Protein AF-Q49237-F1 (afdb_monomer)

Solvent-accessible surface area (backbone atoms only — not comparable to full-atom values): 7654 Å² total; per-residue (Å²): 135,85,82,83,77,91,75,76,93,81,78,86,81,79,79,72,92,59,86,86,58,80,76,64,67,66,37,82,28,82,91,33,59,84,41,55,75,47,72,49,93,73,78,90,83,89,72,90,82,87,70,95,76,76,54,72,52,76,54,74,36,78,40,66,95,88,56,100,51,56,75,32,56,49,86,73,46,64,35,56,35,63,28,73,55,96,91,40,70,50,62,96,45,70,75,71,78,47,65,83,68,72,83,80,75,82,77,128

Foldseek 3Di:
DDDDDDDDDDDDPPDDPPPLDLPDDWDFQPVQPVLDFDWDPDDDDPDDDDDPDTDTDADWACDPPPDPDTPGGSVPRDRIAADDDPNDGSDDDCCPSCPPDDPPPPDD

Structure (mmCIF, N/CA/C/O backbone):
data_AF-Q49237-F1
#
_entry.id   AF-Q49237-F1
#
loop_
_atom_site.group_PDB
_atom_site.id
_atom_site.type_symbol
_atom_site.label_atom_id
_atom_site.label_alt_id
_atom_site.label_comp_id
_atom_site.label_asym_id
_atom_site.label_entity_id
_atom_site.label_seq_id
_atom_site.pdbx_PDB_ins_code
_atom_site.Cartn_x
_atom_site.Cartn_y
_atom_site.Cartn_z
_atom_site.occupancy
_atom_site.B_iso_or_equiv
_atom_site.auth_seq_id
_atom_site.auth_comp_id
_atom_site.auth_asym_id
_atom_site.auth_atom_id
_atom_site.pdbx_PDB_model_num
ATOM 1 N N . GLY A 1 1 ? -57.438 8.288 10.878 1.00 36.06 1 GLY A N 1
ATOM 2 C CA . GLY A 1 1 ? -57.388 9.111 12.097 1.00 36.06 1 GLY A CA 1
ATOM 3 C C . GLY A 1 1 ? -56.115 8.785 12.836 1.00 36.06 1 GLY A C 1
ATOM 4 O O . GLY A 1 1 ? -55.971 7.655 13.277 1.00 36.06 1 GLY A O 1
ATOM 5 N N . CYS A 1 2 ? -55.174 9.724 12.888 1.00 34.75 2 CYS A N 1
ATOM 6 C CA . CYS A 1 2 ? -53.956 9.570 13.674 1.00 34.75 2 CYS A CA 1
ATOM 7 C C . CYS A 1 2 ? -54.243 10.162 15.056 1.00 34.75 2 CYS A C 1
ATOM 9 O O . CYS A 1 2 ? -54.431 11.371 15.175 1.00 34.75 2 CYS A O 1
ATOM 11 N N . SER A 1 3 ? -54.381 9.309 16.070 1.00 43.97 3 SER A N 1
ATOM 12 C CA . SER A 1 3 ? -54.582 9.761 17.444 1.00 43.97 3 SER A CA 1
ATOM 13 C C . SER A 1 3 ? -53.228 10.209 17.990 1.00 43.97 3 SER A C 1
ATOM 15 O O . SER A 1 3 ? -52.387 9.375 18.322 1.00 43.97 3 SER A O 1
ATOM 17 N N . GLN A 1 4 ? -53.010 11.523 18.048 1.00 42.59 4 GLN A N 1
ATOM 18 C CA . GLN A 1 4 ? -51.917 12.107 18.820 1.00 42.59 4 GLN A CA 1
ATOM 19 C C . GLN A 1 4 ? -52.127 11.752 20.294 1.00 42.59 4 GLN A C 1
ATOM 21 O O . GLN A 1 4 ? -53.198 11.982 20.854 1.00 42.59 4 GLN A O 1
ATOM 26 N N . ARG A 1 5 ? -51.109 11.152 20.908 1.00 40.78 5 ARG A N 1
ATOM 27 C CA . ARG A 1 5 ? -51.013 10.981 22.355 1.00 40.78 5 ARG A CA 1
ATOM 28 C C . ARG A 1 5 ? -49.847 11.856 22.796 1.00 40.78 5 ARG A C 1
ATOM 30 O O . ARG A 1 5 ? -48.717 11.613 22.380 1.00 40.78 5 ARG A O 1
ATOM 37 N N . GLU A 1 6 ? -50.148 12.910 23.545 1.00 58.59 6 GLU A N 1
ATOM 38 C CA . GLU A 1 6 ? -49.147 13.803 24.124 1.00 58.59 6 GLU A CA 1
ATOM 39 C C . GLU A 1 6 ? -48.296 13.058 25.153 1.00 58.59 6 GLU A C 1
ATOM 41 O O . GLU A 1 6 ? -48.844 12.384 26.022 1.00 58.59 6 GLU A O 1
ATOM 46 N N . PHE A 1 7 ? -46.973 13.222 25.089 1.00 39.41 7 PHE A N 1
ATOM 47 C CA . PHE A 1 7 ? -46.075 12.980 26.215 1.00 39.41 7 PHE A CA 1
ATOM 48 C C . PHE A 1 7 ? -44.862 13.914 26.134 1.00 39.41 7 PHE A C 1
ATOM 50 O O . PHE A 1 7 ? -44.073 13.832 25.201 1.00 39.41 7 PHE A O 1
ATOM 57 N N . GLY A 1 8 ? -44.729 14.765 27.155 1.00 38.06 8 GLY A N 1
ATOM 58 C CA . GLY A 1 8 ? -43.497 14.917 27.931 1.00 38.06 8 GLY A CA 1
ATOM 59 C C . GLY A 1 8 ? -42.289 15.601 27.287 1.00 38.06 8 GLY A C 1
ATOM 60 O O . GLY A 1 8 ? -41.622 15.058 26.417 1.00 38.06 8 GLY A O 1
ATOM 61 N N . SER A 1 9 ? -41.934 16.754 27.857 1.00 56.19 9 SER A N 1
ATOM 62 C CA . SER A 1 9 ? -40.605 17.375 27.825 1.00 56.19 9 SER A CA 1
ATOM 63 C C . SER A 1 9 ? -39.448 16.363 27.877 1.00 56.19 9 SER A C 1
ATOM 65 O O . SER A 1 9 ? -39.334 15.608 28.840 1.00 56.19 9 SER A O 1
ATOM 67 N N . GLY A 1 10 ? -38.513 16.469 26.929 1.00 47.22 10 GLY A N 1
ATOM 68 C CA . GLY A 1 10 ? -37.136 16.008 27.109 1.00 47.22 10 GLY A CA 1
ATOM 69 C C . GLY A 1 10 ? -36.608 15.083 26.015 1.00 47.22 10 GLY A C 1
ATOM 70 O O . GLY A 1 10 ? -37.242 14.104 25.638 1.00 47.22 10 GLY A O 1
ATOM 71 N N . SER A 1 11 ? -35.356 15.346 25.633 1.00 47.50 11 SER A N 1
ATOM 72 C CA . SER A 1 11 ? -34.460 14.517 24.808 1.00 47.50 11 SER A CA 1
ATOM 73 C C . SER A 1 11 ? -34.527 14.777 23.301 1.00 47.50 11 SER A C 1
ATOM 75 O O . SER A 1 11 ? -35.404 14.310 22.584 1.00 47.50 11 SER A O 1
ATOM 77 N N . ASN A 1 12 ? -33.521 15.505 22.815 1.00 44.97 12 ASN A N 1
ATOM 78 C CA . ASN A 1 12 ? -33.146 15.571 2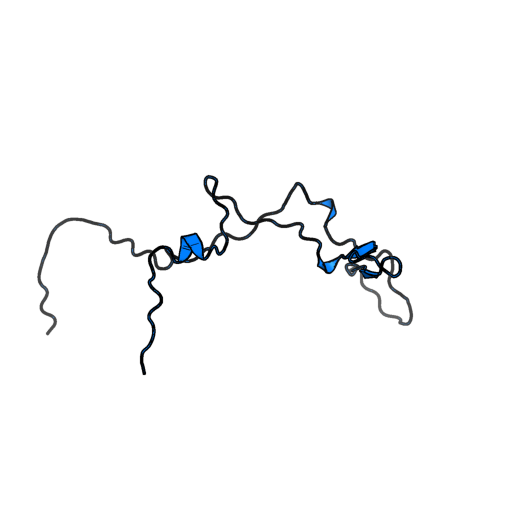1.409 1.00 44.97 12 ASN A CA 1
ATOM 79 C C . ASN A 1 12 ? -32.731 14.159 20.951 1.00 44.97 12 ASN A C 1
ATOM 81 O O . ASN A 1 12 ? -31.653 13.684 21.310 1.00 44.97 12 ASN A O 1
ATOM 85 N N . TRP A 1 13 ? -33.592 13.459 20.213 1.00 42.94 13 TRP A N 1
ATOM 86 C CA . TRP A 1 13 ? -33.302 12.123 19.689 1.00 42.94 13 TRP A CA 1
ATOM 87 C C . TRP A 1 13 ? -32.358 12.236 18.491 1.00 42.94 13 TRP A C 1
ATOM 89 O O . TRP A 1 13 ? -32.787 12.283 17.341 1.00 42.94 13 TRP A O 1
ATOM 99 N N . PHE A 1 14 ? -31.051 12.296 18.750 1.00 53.78 14 PHE A N 1
ATOM 100 C CA . PHE A 1 14 ? -30.056 12.188 17.688 1.00 53.78 14 PHE A CA 1
ATOM 101 C C . PHE A 1 14 ? -29.865 10.709 17.335 1.00 53.78 14 PHE A C 1
ATOM 103 O O . PHE A 1 14 ? -29.039 10.007 17.917 1.00 53.78 14 PHE A O 1
ATOM 110 N N . PHE A 1 15 ? -30.684 10.211 16.409 1.00 51.31 15 PHE A N 1
ATOM 111 C CA . PHE A 1 15 ? -30.567 8.844 15.909 1.00 51.31 15 PHE A CA 1
ATOM 112 C C . PHE A 1 15 ? -29.338 8.757 14.994 1.00 51.31 15 PHE A C 1
ATOM 114 O O . PHE A 1 15 ? -29.360 9.216 13.852 1.00 51.31 15 PHE A O 1
ATOM 121 N N . TRP A 1 16 ? -28.228 8.219 15.500 1.00 58.03 16 TRP A N 1
ATOM 122 C CA . TRP A 1 16 ? -27.033 8.003 14.684 1.00 58.03 16 TRP A CA 1
ATOM 123 C C . TRP A 1 16 ? -27.205 6.722 13.870 1.00 58.03 16 TRP A C 1
ATOM 125 O O . TRP A 1 16 ? -27.326 5.640 14.433 1.00 58.03 16 TRP A O 1
ATOM 135 N N . SER A 1 17 ? -27.214 6.833 12.541 1.00 69.62 17 SER A N 1
ATOM 136 C CA . SER A 1 17 ? -27.480 5.701 11.639 1.00 69.62 17 SER A CA 1
ATOM 137 C C . SER A 1 17 ? -26.333 4.685 11.546 1.00 69.62 17 SER A C 1
ATOM 139 O O . SER A 1 17 ? -26.546 3.578 11.067 1.00 69.62 17 SER A O 1
ATOM 141 N N . HIS A 1 18 ? -25.118 5.029 11.995 1.00 75.75 18 HIS A N 1
ATOM 142 C CA . HIS A 1 18 ? -23.912 4.213 11.776 1.00 75.75 18 HIS A CA 1
ATOM 143 C C . HIS A 1 18 ? -23.036 4.007 13.033 1.00 75.75 18 HIS A C 1
ATOM 145 O O . HIS A 1 18 ? -21.838 4.287 12.981 1.00 75.75 18 HIS A O 1
ATOM 151 N N . PRO A 1 19 ? -23.575 3.532 14.172 1.00 75.94 19 PRO A N 1
ATOM 152 C CA . PRO A 1 19 ? -22.777 3.324 15.383 1.00 75.94 19 PRO A CA 1
ATOM 153 C C . PRO A 1 19 ? -21.819 2.125 15.278 1.00 75.94 19 PRO A C 1
ATOM 155 O O . PRO A 1 19 ? -20.796 2.118 15.948 1.00 75.94 19 PRO A O 1
ATOM 158 N N . LYS A 1 20 ? -22.127 1.133 14.428 1.00 82.19 20 LYS A N 1
ATOM 159 C CA . LYS A 1 20 ? -21.315 -0.083 14.224 1.00 82.19 20 LYS A CA 1
ATOM 160 C C . LYS A 1 20 ? -20.369 -0.009 13.016 1.00 82.19 20 LYS A C 1
ATOM 162 O O . LYS A 1 20 ? -19.600 -0.933 12.780 1.00 82.19 20 LYS A O 1
ATOM 167 N N . LEU A 1 21 ? -20.448 1.053 12.209 1.00 86.56 21 LEU A N 1
ATOM 168 C CA . LEU A 1 21 ? -19.613 1.183 11.016 1.00 86.56 21 LEU A CA 1
ATOM 169 C C . LEU A 1 21 ? -18.241 1.747 11.392 1.00 86.56 21 LEU A C 1
ATOM 171 O O . LEU A 1 21 ? -18.141 2.881 11.863 1.00 86.56 21 LEU A O 1
ATOM 175 N N . GLN A 1 22 ? -17.185 0.995 11.086 1.00 88.44 22 GLN A N 1
ATOM 176 C CA . GLN A 1 22 ? -15.807 1.484 11.122 1.00 88.44 22 GLN A CA 1
ATOM 177 C C . GLN A 1 22 ? -15.599 2.456 9.947 1.00 88.44 22 GLN A C 1
ATOM 179 O O . GLN A 1 22 ? -15.337 2.048 8.818 1.00 88.44 22 GLN A O 1
ATOM 184 N N . LYS A 1 23 ? -15.821 3.751 10.194 1.00 88.88 23 LYS A N 1
ATOM 185 C CA . LYS A 1 23 ? -15.978 4.777 9.144 1.00 88.88 23 LYS A CA 1
ATOM 186 C C . LYS A 1 23 ? -14.756 5.660 8.909 1.00 88.88 23 LYS A C 1
ATOM 188 O O . LYS A 1 23 ? -14.753 6.441 7.960 1.00 88.88 23 LYS A O 1
ATOM 193 N N . ASP A 1 24 ? -13.753 5.587 9.778 1.00 90.75 24 ASP A N 1
ATOM 194 C CA . ASP A 1 24 ? -12.594 6.463 9.664 1.00 90.75 24 ASP A CA 1
ATOM 195 C C . ASP A 1 24 ? -11.641 5.965 8.572 1.00 90.75 24 ASP A C 1
ATOM 197 O O . ASP A 1 24 ? -11.115 4.852 8.626 1.00 90.75 24 ASP A O 1
ATOM 201 N N . SER A 1 25 ? -11.403 6.818 7.574 1.00 93.25 25 SER A N 1
ATOM 202 C CA . SER A 1 25 ? -10.482 6.539 6.472 1.00 93.25 25 SER A CA 1
ATOM 203 C C . SER A 1 25 ? -9.041 6.326 6.965 1.00 93.25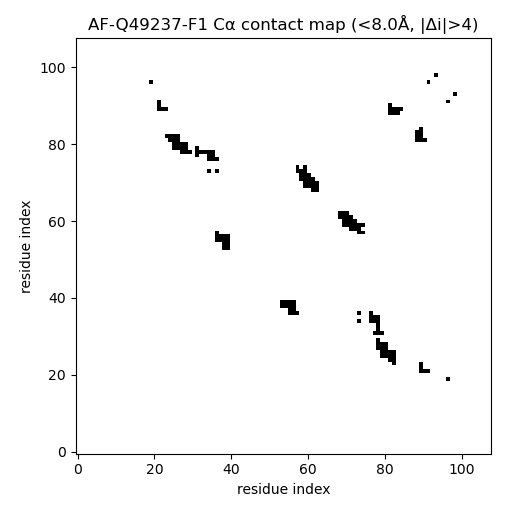 25 SER A C 1
ATOM 205 O O . SER A 1 25 ? -8.606 6.999 7.907 1.00 93.25 25 SER A O 1
ATOM 207 N N . PRO A 1 26 ? -8.254 5.450 6.308 1.00 94.19 26 PRO A N 1
ATOM 208 C CA . PRO A 1 26 ? -6.847 5.250 6.641 1.00 94.19 26 PRO A CA 1
A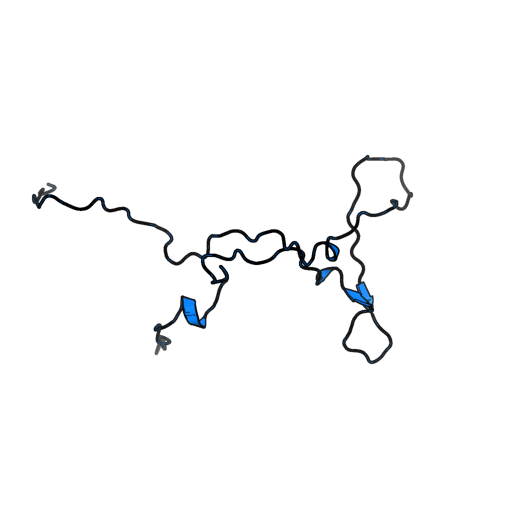TOM 209 C C . PRO A 1 26 ? -6.032 6.531 6.430 1.00 94.19 26 PRO A C 1
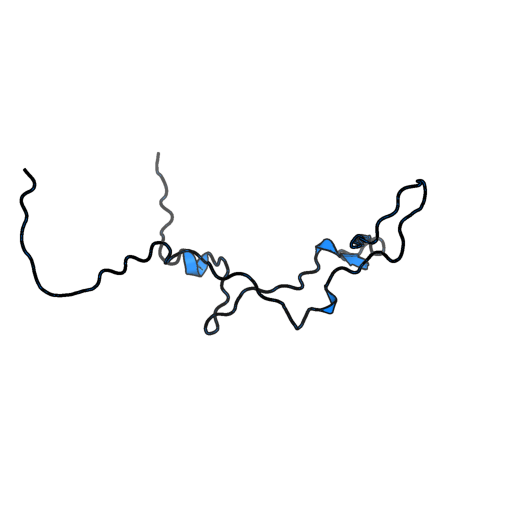ATOM 211 O O . PRO A 1 26 ? -6.388 7.407 5.640 1.00 94.19 26 PRO A O 1
ATOM 214 N N . MET A 1 27 ? -4.900 6.622 7.121 1.00 95.75 27 MET A N 1
ATOM 215 C CA . MET A 1 27 ? -4.003 7.773 7.069 1.00 95.75 27 MET A CA 1
ATOM 216 C C . MET A 1 27 ? -2.628 7.406 6.518 1.00 95.75 27 MET A C 1
ATOM 218 O O . MET A 1 27 ? -2.231 6.240 6.490 1.00 95.75 27 MET A O 1
ATOM 222 N N . LYS A 1 28 ? -1.883 8.427 6.089 1.00 95.75 28 LYS A N 1
ATOM 223 C CA . LYS A 1 28 ? -0.483 8.279 5.684 1.00 95.75 28 LYS A CA 1
ATOM 224 C C . LYS A 1 28 ? 0.324 7.646 6.819 1.00 95.75 28 LYS A C 1
ATOM 226 O O . LYS A 1 28 ? 0.306 8.149 7.943 1.00 95.75 28 LYS A O 1
ATOM 231 N N . ASP A 1 29 ? 1.079 6.596 6.507 1.00 95.12 29 ASP A N 1
ATOM 232 C CA . ASP A 1 29 ? 2.071 6.052 7.425 1.00 95.12 29 ASP A CA 1
ATOM 233 C C . ASP A 1 29 ? 3.411 6.763 7.208 1.00 95.12 29 ASP A C 1
ATOM 235 O O . ASP A 1 29 ? 4.157 6.492 6.264 1.00 95.12 29 ASP A O 1
ATOM 239 N N . SER A 1 30 ? 3.720 7.718 8.083 1.00 93.81 30 SER A N 1
ATOM 240 C CA . SER A 1 30 ? 4.973 8.470 8.001 1.00 93.81 30 SER A CA 1
ATOM 241 C C . SER A 1 30 ? 6.217 7.607 8.220 1.00 93.81 30 SER A C 1
ATOM 243 O O . SER A 1 30 ? 7.281 8.007 7.751 1.00 93.81 30 SER A O 1
ATOM 245 N N . SER A 1 31 ? 6.095 6.443 8.869 1.00 94.81 31 SER A N 1
ATOM 246 C CA . SER A 1 31 ? 7.213 5.515 9.086 1.00 94.81 31 SER A CA 1
ATOM 247 C C . SER A 1 31 ? 7.554 4.695 7.837 1.00 94.81 31 SER A C 1
ATOM 249 O O . SER A 1 31 ? 8.688 4.255 7.677 1.00 94.81 31 SER A O 1
ATOM 251 N N . LYS A 1 32 ? 6.598 4.560 6.907 1.00 94.19 32 LYS A N 1
ATOM 252 C CA . LYS A 1 32 ? 6.710 3.719 5.705 1.00 94.19 32 LYS A CA 1
ATOM 253 C C . LYS A 1 32 ? 6.695 4.510 4.403 1.00 94.19 32 LYS A C 1
ATOM 255 O O . LYS A 1 32 ? 6.290 4.013 3.358 1.00 94.19 32 LYS A O 1
ATOM 260 N N . GLN A 1 33 ? 7.169 5.754 4.418 1.00 93.38 33 GLN A N 1
ATOM 261 C CA . GLN A 1 33 ? 7.206 6.568 3.194 1.00 93.38 33 GLN A CA 1
ATOM 262 C C . GLN A 1 33 ? 8.104 5.972 2.098 1.00 93.38 33 GLN A C 1
ATOM 264 O O . GLN A 1 33 ? 7.840 6.201 0.919 1.00 93.38 33 GLN A O 1
ATOM 269 N N . GLY A 1 34 ? 9.109 5.174 2.474 1.00 93.12 34 GLY A N 1
ATOM 270 C CA . GLY A 1 34 ? 9.940 4.412 1.535 1.00 93.12 34 GLY A CA 1
ATOM 271 C C . GLY A 1 34 ? 9.189 3.298 0.793 1.00 93.12 34 GLY A C 1
ATOM 272 O O . GLY A 1 34 ? 9.663 2.823 -0.233 1.00 93.12 34 GLY A O 1
ATOM 273 N N . GLU A 1 35 ? 7.996 2.914 1.254 1.00 95.06 35 GLU A N 1
ATOM 274 C CA . GLU A 1 35 ? 7.126 1.952 0.571 1.00 95.06 35 GLU A CA 1
ATOM 275 C C . GLU A 1 35 ? 6.245 2.606 -0.506 1.00 95.06 35 GLU A C 1
ATOM 277 O O . GLU A 1 35 ? 5.420 1.943 -1.128 1.00 95.06 35 GLU A O 1
ATOM 282 N N . LYS A 1 36 ? 6.385 3.908 -0.779 1.00 95.69 36 LYS A N 1
ATOM 283 C CA . LYS A 1 36 ? 5.711 4.500 -1.939 1.00 95.69 36 LYS A CA 1
ATOM 284 C C . LYS A 1 36 ? 6.277 3.907 -3.231 1.00 95.69 36 LYS A C 1
ATOM 286 O O . LYS A 1 36 ? 7.489 3.767 -3.393 1.00 95.69 36 LYS A O 1
ATOM 291 N N . LEU A 1 37 ? 5.389 3.599 -4.171 1.00 96.06 37 LEU A N 1
ATOM 292 C CA . LEU A 1 37 ? 5.784 3.199 -5.517 1.00 96.06 37 LEU A CA 1
ATOM 293 C C . LEU A 1 37 ? 6.533 4.339 -6.206 1.00 96.06 37 LEU A C 1
ATOM 295 O O . LEU A 1 37 ? 6.199 5.513 -6.034 1.00 96.06 37 LEU A O 1
ATOM 299 N N . SER A 1 38 ? 7.557 3.983 -6.971 1.00 94.44 38 SER A N 1
ATOM 300 C CA . SER A 1 38 ? 8.380 4.947 -7.694 1.00 94.44 38 SER A CA 1
ATOM 301 C C . SER A 1 38 ? 7.831 5.186 -9.100 1.00 94.44 38 SER A C 1
ATOM 303 O O . SER A 1 38 ? 7.182 4.323 -9.689 1.00 94.44 38 SER A O 1
ATOM 305 N N . GLU A 1 39 ? 8.114 6.356 -9.655 1.00 94.31 39 GLU A N 1
ATOM 306 C CA . GLU A 1 39 ? 7.789 6.688 -11.042 1.00 94.31 39 GLU A CA 1
ATOM 307 C C . GLU A 1 39 ? 8.723 5.947 -12.014 1.00 94.31 39 GLU A C 1
ATOM 309 O O . GLU A 1 39 ? 9.880 5.656 -11.695 1.00 94.31 39 GLU A O 1
ATOM 314 N N . THR A 1 40 ? 8.225 5.614 -13.204 1.00 90.81 40 THR A N 1
ATOM 315 C CA . THR A 1 40 ? 9.043 5.040 -14.280 1.00 90.81 40 THR A CA 1
ATOM 316 C C . THR A 1 40 ? 9.980 6.098 -14.860 1.00 90.81 40 THR A C 1
ATOM 318 O O . THR A 1 40 ? 9.519 7.157 -15.283 1.00 90.81 40 THR A O 1
ATOM 321 N N . THR A 1 41 ? 11.276 5.799 -14.958 1.00 84.19 41 THR A N 1
ATOM 322 C CA . THR A 1 41 ? 12.298 6.740 -15.449 1.00 84.19 41 THR A CA 1
ATOM 323 C C . THR A 1 41 ? 12.106 7.115 -16.923 1.00 84.19 41 THR A C 1
ATOM 325 O O . THR A 1 41 ? 12.282 8.269 -17.306 1.00 84.19 41 THR A O 1
ATOM 328 N N . ALA A 1 42 ? 11.720 6.152 -17.762 1.00 81.56 42 ALA A N 1
ATOM 329 C CA . ALA A 1 42 ? 11.455 6.353 -19.182 1.00 81.56 42 ALA A CA 1
ATOM 330 C C . ALA A 1 42 ? 10.426 5.335 -19.689 1.00 81.56 42 ALA A C 1
ATOM 332 O O . ALA A 1 42 ? 10.282 4.253 -19.121 1.00 81.56 42 ALA A O 1
ATOM 333 N N . SER A 1 43 ? 9.728 5.688 -20.766 1.00 83.06 43 SER A N 1
ATOM 334 C CA . SER A 1 43 ? 8.834 4.775 -21.481 1.00 83.06 43 SER A CA 1
ATOM 335 C C . SER A 1 43 ? 9.600 4.111 -22.626 1.00 83.06 43 SER A C 1
ATOM 337 O O . SER A 1 43 ? 10.397 4.771 -23.292 1.00 83.06 43 SER A O 1
ATOM 339 N N . SER A 1 44 ? 9.348 2.829 -22.892 1.00 80.88 44 SER A N 1
ATOM 340 C CA . SER A 1 44 ? 9.880 2.149 -24.079 1.00 80.88 44 SER A CA 1
ATOM 341 C C . SER A 1 44 ? 9.246 2.746 -25.341 1.00 80.88 44 SER A C 1
ATOM 343 O O . SER A 1 44 ? 8.023 2.762 -25.472 1.00 80.88 44 SER A O 1
ATOM 345 N N . MET A 1 45 ? 10.061 3.279 -26.253 1.00 79.62 45 MET A N 1
ATOM 346 C CA . MET A 1 45 ? 9.582 4.021 -27.422 1.00 79.62 45 MET A CA 1
ATOM 347 C C . MET A 1 45 ? 9.481 3.104 -28.649 1.00 79.62 45 MET A C 1
ATOM 349 O O . MET A 1 45 ? 10.490 2.763 -29.256 1.00 79.62 45 MET A O 1
ATOM 353 N N . SER A 1 46 ? 8.255 2.719 -29.016 1.00 71.19 46 SER A N 1
ATOM 354 C CA . SER A 1 46 ? 7.921 2.073 -30.301 1.00 71.19 46 SER A CA 1
ATOM 355 C C . SER A 1 46 ? 6.773 2.779 -31.048 1.00 71.19 46 SER A C 1
ATOM 357 O O . SER A 1 46 ? 6.199 2.219 -31.978 1.00 71.19 46 SER A O 1
ATOM 359 N N . GLY A 1 47 ? 6.434 4.019 -30.663 1.00 73.81 47 GLY A N 1
ATOM 360 C CA . GLY A 1 47 ? 5.335 4.805 -31.238 1.00 73.81 47 GLY A CA 1
ATOM 361 C C . GLY A 1 47 ? 5.585 6.320 -31.209 1.00 73.81 47 GLY A C 1
ATOM 362 O O . GLY A 1 47 ? 6.551 6.783 -30.611 1.00 73.81 47 GLY A O 1
ATOM 363 N N . MET A 1 48 ? 4.712 7.086 -31.875 1.00 84.81 48 MET A N 1
ATOM 364 C CA . MET A 1 48 ? 4.910 8.517 -32.185 1.00 84.81 48 MET A CA 1
ATOM 365 C C . MET A 1 48 ? 4.217 9.490 -31.204 1.00 84.81 48 MET A C 1
ATOM 367 O O . MET A 1 48 ? 4.517 10.681 -31.206 1.00 84.81 48 MET A O 1
ATOM 371 N N . ALA A 1 49 ? 3.298 9.009 -30.355 1.00 87.38 49 ALA A N 1
ATOM 372 C CA . ALA A 1 49 ? 2.552 9.841 -29.404 1.00 87.38 49 ALA A CA 1
ATOM 373 C C . ALA A 1 49 ? 3.299 10.012 -28.070 1.00 87.38 49 ALA A C 1
ATOM 375 O O . ALA A 1 49 ? 3.810 9.043 -27.508 1.00 87.38 49 ALA A O 1
ATOM 376 N N . THR A 1 50 ? 3.313 11.232 -27.528 1.00 88.31 50 THR A N 1
ATOM 377 C CA . THR A 1 50 ? 3.969 11.558 -26.252 1.00 88.31 50 THR A CA 1
ATOM 378 C C . THR A 1 50 ? 3.011 12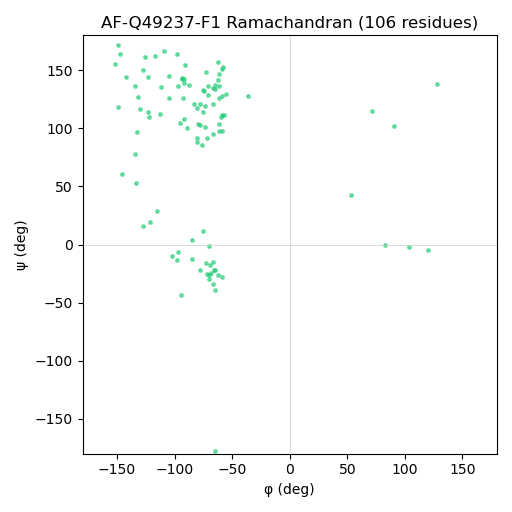.269 -25.293 1.00 88.31 50 THR A C 1
ATOM 380 O O . THR A 1 50 ? 2.078 12.955 -25.706 1.00 88.31 50 THR A O 1
ATOM 383 N N . SER A 1 51 ? 3.217 12.075 -23.987 1.00 87.56 51 SER A N 1
ATOM 384 C CA . SER A 1 51 ? 2.456 12.727 -22.914 1.00 87.56 51 SER A CA 1
ATOM 385 C C . SER A 1 51 ? 3.388 13.065 -21.749 1.00 87.56 51 SER A C 1
ATOM 387 O O . SER A 1 51 ? 4.287 12.272 -21.452 1.00 87.56 51 SER A O 1
ATOM 389 N N . PRO A 1 52 ? 3.186 14.201 -21.055 1.00 87.38 52 PRO A N 1
ATOM 390 C CA . PRO A 1 52 ? 3.952 14.529 -19.856 1.00 87.38 52 PRO A CA 1
ATOM 391 C C . PRO A 1 52 ? 3.613 13.622 -18.660 1.00 87.38 52 PRO A C 1
ATOM 393 O O . PRO A 1 52 ? 4.388 13.563 -17.711 1.00 87.38 52 PRO A O 1
ATOM 396 N N . ARG A 1 53 ? 2.477 12.903 -18.679 1.00 91.19 53 ARG A N 1
ATOM 397 C CA . ARG A 1 53 ? 2.091 11.978 -17.599 1.00 91.19 53 ARG A CA 1
ATOM 398 C C . ARG A 1 53 ? 2.917 10.686 -17.662 1.00 91.19 53 ARG A C 1
ATOM 400 O O . ARG A 1 53 ? 3.022 10.080 -18.726 1.00 91.19 53 ARG A O 1
ATOM 407 N N . LYS A 1 54 ? 3.453 10.244 -16.521 1.00 92.38 54 LYS A N 1
ATOM 408 C CA . LYS A 1 54 ? 4.228 8.997 -16.371 1.00 92.38 54 LYS A CA 1
ATOM 409 C C . LYS A 1 54 ? 3.461 7.928 -15.593 1.00 92.38 54 LYS A C 1
ATOM 411 O O . LYS A 1 54 ? 2.453 8.215 -14.949 1.00 92.38 54 LYS A O 1
ATOM 416 N N . ALA A 1 55 ? 3.961 6.697 -15.656 1.00 93.75 55 ALA A N 1
ATOM 417 C CA . ALA A 1 55 ? 3.434 5.554 -14.921 1.00 93.75 55 ALA A CA 1
ATOM 418 C C . ALA A 1 55 ? 4.229 5.293 -13.627 1.00 93.75 55 ALA A C 1
ATOM 420 O O . ALA A 1 55 ? 5.351 5.772 -13.457 1.00 93.75 55 ALA A O 1
ATOM 421 N N . LEU A 1 56 ? 3.652 4.503 -12.720 1.00 96.31 56 LEU A N 1
ATOM 422 C CA . LEU A 1 56 ? 4.349 3.955 -11.553 1.00 96.31 56 LEU A CA 1
ATOM 423 C C . LEU A 1 56 ? 4.899 2.567 -11.889 1.00 96.31 56 LEU A C 1
ATOM 425 O O . LEU A 1 56 ? 4.245 1.800 -12.597 1.00 96.31 56 LEU A O 1
ATOM 429 N N . LYS A 1 57 ? 6.081 2.238 -11.366 1.00 95.12 57 LYS A N 1
ATOM 430 C CA . LYS A 1 57 ? 6.683 0.910 -11.519 1.00 95.12 57 LYS A CA 1
ATOM 431 C C . LYS A 1 57 ? 6.292 -0.013 -10.364 1.00 95.12 57 LYS A C 1
ATOM 433 O O . LYS A 1 57 ? 6.214 0.428 -9.218 1.00 95.12 57 LYS A O 1
ATOM 438 N N . ILE A 1 58 ? 6.079 -1.285 -10.694 1.00 96.06 58 ILE A N 1
ATOM 439 C CA . ILE A 1 58 ? 5.894 -2.388 -9.749 1.00 96.06 58 ILE A CA 1
ATOM 440 C C . ILE A 1 58 ? 6.957 -3.432 -10.073 1.00 96.06 58 ILE A C 1
ATOM 442 O O . ILE A 1 58 ? 6.930 -4.022 -11.153 1.00 96.06 58 ILE A O 1
ATOM 446 N N . GLU A 1 59 ? 7.893 -3.654 -9.158 1.00 94.31 59 GLU A N 1
ATOM 447 C CA . GLU A 1 59 ? 8.933 -4.665 -9.306 1.00 94.31 59 GLU A CA 1
ATOM 448 C C . GLU A 1 59 ? 8.638 -5.879 -8.411 1.00 94.31 59 GLU A C 1
ATOM 450 O O . GLU A 1 59 ? 8.435 -5.767 -7.197 1.00 94.31 59 GLU A O 1
ATOM 455 N N . VAL A 1 60 ? 8.614 -7.060 -9.032 1.00 95.12 60 VAL A N 1
ATOM 456 C CA . VAL A 1 60 ? 8.487 -8.353 -8.357 1.00 95.12 60 VAL A CA 1
ATOM 457 C C . VAL A 1 60 ? 9.588 -9.259 -8.882 1.00 95.12 60 VAL A C 1
ATOM 459 O O . VAL A 1 60 ? 9.620 -9.573 -10.068 1.00 95.12 60 VAL A O 1
ATOM 462 N N . GLU A 1 61 ? 10.496 -9.672 -8.007 1.00 92.88 61 GLU A N 1
ATOM 463 C CA . GLU A 1 61 ? 11.643 -10.504 -8.367 1.00 92.88 61 GLU A CA 1
ATOM 464 C C . GLU A 1 61 ? 11.744 -11.662 -7.388 1.00 92.88 61 GLU A C 1
ATOM 466 O O . GLU A 1 61 ? 11.756 -11.468 -6.168 1.00 92.88 61 GLU A O 1
ATOM 471 N N . LYS A 1 62 ? 11.806 -12.880 -7.928 1.00 91.50 62 LYS A N 1
ATOM 472 C CA . LYS A 1 62 ? 12.001 -14.076 -7.118 1.00 91.50 62 LYS A CA 1
ATOM 473 C C . LYS A 1 62 ? 13.430 -14.088 -6.581 1.00 91.50 62 LYS A C 1
ATOM 475 O O . LYS A 1 62 ? 14.368 -13.810 -7.325 1.00 91.50 62 LYS A O 1
ATOM 480 N N . GLY A 1 63 ? 13.574 -14.430 -5.303 1.00 83.44 63 GLY A N 1
ATOM 481 C CA . GLY A 1 63 ? 14.876 -14.717 -4.716 1.00 83.44 63 GLY A CA 1
ATOM 482 C C . GLY A 1 63 ? 15.526 -15.963 -5.321 1.00 83.44 63 GLY A C 1
ATOM 483 O O . GLY A 1 63 ? 14.990 -16.609 -6.227 1.00 83.44 63 GLY A O 1
ATOM 484 N N . SER A 1 64 ? 16.696 -16.319 -4.798 1.00 84.69 64 SER A N 1
ATOM 485 C CA . SER A 1 64 ? 17.366 -17.562 -5.184 1.00 84.69 64 SER A CA 1
ATOM 486 C C . SER A 1 64 ? 16.471 -18.779 -4.912 1.00 84.69 64 SER A C 1
ATOM 488 O O . SER A 1 64 ? 15.606 -18.763 -4.033 1.00 84.69 64 SER A O 1
ATOM 490 N N . SER A 1 65 ? 16.663 -19.851 -5.679 1.00 71.38 65 SER A N 1
ATOM 491 C CA . SER A 1 65 ? 15.886 -21.083 -5.543 1.00 71.38 65 SER A CA 1
ATOM 492 C C . SER A 1 65 ? 15.995 -21.641 -4.118 1.00 71.38 65 SER A C 1
ATOM 494 O O . SER A 1 65 ? 17.063 -22.103 -3.726 1.00 71.38 65 SER A O 1
ATOM 496 N N . GLY A 1 66 ? 14.890 -21.607 -3.365 1.00 70.50 66 GLY A N 1
ATOM 497 C CA . GLY A 1 66 ? 14.788 -22.188 -2.022 1.00 70.50 66 GLY A CA 1
ATOM 498 C C . GLY A 1 66 ? 14.434 -21.213 -0.894 1.00 70.50 66 GLY A C 1
ATOM 499 O O . GLY A 1 66 ? 14.233 -21.674 0.222 1.00 70.50 66 GLY A O 1
ATOM 500 N N . SER A 1 67 ? 14.330 -19.901 -1.149 1.00 74.56 67 SER A N 1
ATOM 501 C CA . SER A 1 67 ? 13.830 -18.941 -0.151 1.00 74.56 67 SER A CA 1
ATOM 502 C C . SER A 1 67 ? 12.343 -18.634 -0.337 1.00 74.56 67 SER A C 1
ATOM 504 O O . SER A 1 67 ? 11.909 -18.338 -1.450 1.00 74.56 67 SER A O 1
ATOM 506 N N . ASP A 1 68 ? 11.587 -18.588 0.763 1.00 83.62 68 ASP A N 1
ATOM 507 C CA . ASP A 1 68 ? 10.180 -18.140 0.786 1.00 83.62 68 ASP A CA 1
ATOM 508 C C . ASP A 1 68 ? 10.020 -16.627 0.535 1.00 83.62 68 ASP A C 1
ATOM 510 O O . ASP A 1 68 ? 8.912 -16.092 0.505 1.00 83.62 68 ASP A O 1
ATOM 514 N N . THR A 1 69 ? 11.134 -15.911 0.365 1.00 82.12 69 THR A N 1
ATOM 515 C CA . THR A 1 69 ? 11.175 -14.461 0.203 1.00 82.12 69 THR A CA 1
ATOM 516 C C . THR A 1 69 ? 11.435 -14.041 -1.242 1.00 82.12 69 THR A C 1
ATOM 518 O O . THR A 1 69 ? 12.171 -14.676 -2.003 1.00 82.12 69 THR A O 1
ATOM 521 N N . LEU A 1 70 ? 10.812 -12.924 -1.615 1.00 89.69 70 LEU A N 1
ATOM 522 C CA . LEU A 1 70 ? 11.046 -12.232 -2.876 1.00 89.69 70 LEU A CA 1
ATOM 523 C C . LEU A 1 70 ? 12.128 -11.167 -2.678 1.00 89.69 70 LEU A C 1
ATOM 525 O O . LEU A 1 70 ? 12.109 -10.446 -1.681 1.00 89.69 70 LEU A O 1
ATOM 529 N N . THR A 1 71 ? 13.034 -11.026 -3.645 1.00 91.06 71 THR A N 1
ATOM 530 C CA . THR A 1 71 ? 14.022 -9.936 -3.665 1.00 91.06 71 THR A CA 1
ATOM 531 C C . THR A 1 71 ? 13.337 -8.584 -3.855 1.00 91.06 71 THR A C 1
ATOM 533 O O . THR A 1 71 ? 13.764 -7.588 -3.272 1.00 91.06 71 THR A O 1
ATOM 536 N N . LYS A 1 72 ? 12.238 -8.551 -4.622 1.00 93.25 72 LYS A N 1
ATOM 537 C CA . LYS A 1 72 ? 11.354 -7.385 -4.759 1.00 93.25 72 LYS A CA 1
ATOM 538 C C . LYS A 1 72 ? 9.896 -7.815 -4.658 1.00 93.25 72 LYS A C 1
ATOM 540 O O . LYS A 1 72 ? 9.517 -8.829 -5.238 1.00 93.25 72 LYS A O 1
ATOM 545 N N . SER A 1 73 ? 9.089 -7.058 -3.917 1.00 94.50 73 SER A N 1
ATOM 546 C CA . SER A 1 73 ? 7.676 -7.366 -3.651 1.00 94.50 73 SER A CA 1
ATOM 547 C C . SER A 1 73 ? 6.850 -6.082 -3.562 1.00 94.50 73 SER A C 1
ATOM 549 O O . SER A 1 73 ? 6.270 -5.745 -2.529 1.00 94.50 73 SER A O 1
ATOM 551 N N . ASP A 1 74 ? 6.824 -5.312 -4.647 1.00 96.25 74 ASP A N 1
ATOM 552 C CA . ASP A 1 74 ? 6.203 -3.985 -4.637 1.00 96.25 74 ASP A CA 1
ATOM 553 C C . ASP A 1 74 ? 4.682 -4.005 -4.421 1.00 96.25 74 ASP A C 1
ATOM 555 O O . ASP A 1 74 ? 4.133 -3.025 -3.929 1.00 96.25 74 ASP A O 1
ATOM 559 N N . PHE A 1 75 ? 3.997 -5.120 -4.697 1.00 96.12 75 PHE A N 1
ATOM 560 C CA . PHE A 1 75 ? 2.575 -5.279 -4.357 1.00 96.12 75 PHE A CA 1
ATOM 561 C C . PHE A 1 75 ? 2.312 -5.355 -2.847 1.00 96.12 75 PHE A C 1
ATOM 563 O O . PHE A 1 75 ? 1.206 -5.049 -2.409 1.00 96.12 75 PHE A O 1
ATOM 570 N N . ALA A 1 76 ? 3.304 -5.763 -2.051 1.00 94.19 76 ALA A N 1
ATOM 571 C CA . ALA A 1 76 ? 3.169 -5.863 -0.600 1.00 94.19 76 ALA A CA 1
ATOM 572 C C . ALA A 1 76 ? 3.428 -4.528 0.121 1.00 94.19 76 ALA A C 1
ATOM 574 O O . ALA A 1 76 ? 3.116 -4.404 1.306 1.00 94.19 76 ALA A O 1
ATOM 575 N N . LYS A 1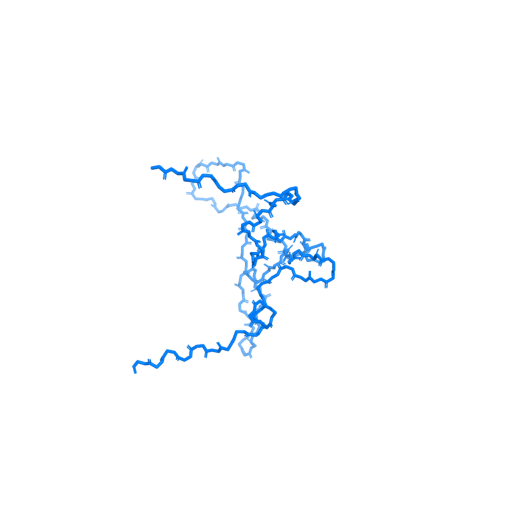 77 ? 3.984 -3.527 -0.577 1.00 96.25 77 LYS A N 1
ATOM 576 C CA . LYS A 1 77 ? 4.244 -2.192 -0.026 1.00 96.25 77 LYS A CA 1
ATOM 577 C C . LYS A 1 77 ? 2.943 -1.546 0.461 1.00 96.25 77 LYS A C 1
ATOM 579 O O . LYS A 1 77 ? 1.979 -1.432 -0.297 1.00 96.25 77 LYS A O 1
ATOM 584 N N . LYS A 1 78 ? 2.915 -1.071 1.712 1.00 96.56 78 LYS A N 1
ATOM 585 C CA . LYS A 1 78 ? 1.713 -0.505 2.344 1.00 96.56 78 LYS A CA 1
ATOM 586 C C . LYS A 1 78 ? 2.045 0.812 3.069 1.00 96.56 78 LYS A C 1
ATOM 588 O O . LYS A 1 78 ? 2.073 0.854 4.298 1.00 96.56 78 LYS A O 1
ATOM 593 N N . PRO A 1 79 ? 2.183 1.932 2.330 1.00 95.31 79 PRO A N 1
ATOM 594 C CA . PRO A 1 79 ? 2.528 3.243 2.898 1.00 95.31 79 PRO A CA 1
ATOM 595 C C . PRO A 1 79 ? 1.363 3.944 3.639 1.00 95.31 79 PRO A C 1
ATOM 597 O O . PRO A 1 79 ? 1.440 5.139 3.939 1.00 95.31 79 PRO A O 1
ATOM 600 N N . LEU A 1 80 ? 0.260 3.235 3.901 1.00 95.88 80 LEU A N 1
ATOM 601 C CA . LEU A 1 80 ? -0.928 3.721 4.608 1.00 95.88 80 LEU A CA 1
ATOM 602 C C . LEU A 1 80 ? -1.217 2.829 5.817 1.00 95.88 80 LEU A C 1
ATOM 604 O O . LEU A 1 80 ? -1.089 1.605 5.742 1.00 95.88 80 LEU A O 1
ATOM 608 N N . LYS A 1 81 ? -1.694 3.434 6.903 1.00 95.44 81 LYS A N 1
ATOM 609 C CA . LYS A 1 81 ? -2.096 2.728 8.122 1.00 95.44 81 LYS A CA 1
ATOM 610 C C . LYS A 1 81 ? -3.521 3.070 8.538 1.00 95.44 81 LYS A C 1
ATOM 612 O O . LYS A 1 81 ? -4.089 4.067 8.089 1.00 95.44 81 LYS A O 1
ATOM 617 N N . HIS A 1 82 ? -4.102 2.225 9.384 1.00 95.00 82 HIS A N 1
ATOM 618 C CA . HIS A 1 82 ? -5.415 2.483 9.967 1.00 95.00 82 HIS A CA 1
ATOM 619 C C . HIS A 1 82 ? -5.403 3.799 10.745 1.00 95.00 82 HIS A C 1
ATOM 621 O O . HIS A 1 82 ? -4.365 4.232 11.255 1.00 95.00 82 HIS A O 1
ATOM 627 N N . LYS A 1 83 ? -6.561 4.457 10.813 1.00 93.44 83 LYS A N 1
ATOM 628 C CA . LYS A 1 83 ? -6.720 5.611 11.689 1.00 93.44 83 LYS A CA 1
ATOM 629 C C . LYS A 1 83 ? -6.621 5.132 13.133 1.00 93.44 83 LYS A C 1
ATOM 631 O O . LYS A 1 83 ? -7.238 4.138 13.503 1.00 93.44 83 LYS A O 1
ATOM 636 N N . GLU A 1 84 ? -5.863 5.854 13.942 1.00 89.12 84 GLU A N 1
ATOM 637 C CA . GLU A 1 84 ? -5.881 5.679 15.390 1.00 89.12 84 GLU A CA 1
ATOM 638 C C . GLU A 1 84 ? -6.902 6.656 15.974 1.00 89.12 84 GLU A C 1
ATOM 640 O O . GLU A 1 84 ? -6.841 7.862 15.706 1.00 89.12 84 GLU A O 1
ATOM 645 N N . ASN A 1 85 ? -7.845 6.133 16.754 1.00 81.38 85 ASN A N 1
ATO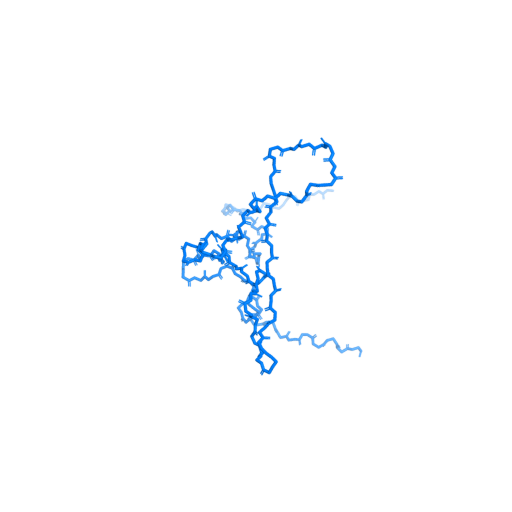M 646 C CA . ASN A 1 85 ? -8.792 6.917 17.530 1.00 81.38 85 ASN A CA 1
ATOM 647 C C . ASN A 1 85 ? -8.653 6.528 19.005 1.00 81.38 85 ASN A C 1
ATOM 649 O O . ASN A 1 85 ? -9.004 5.419 19.404 1.00 81.38 85 ASN A O 1
ATOM 653 N N . SER A 1 86 ? -8.109 7.447 19.806 1.00 78.25 86 SER A N 1
ATOM 654 C CA . SER A 1 86 ? -7.991 7.296 21.264 1.00 78.25 86 SER A CA 1
ATOM 655 C C . SER A 1 86 ? -7.305 5.986 21.695 1.00 78.25 86 SER A C 1
ATOM 657 O O . SER 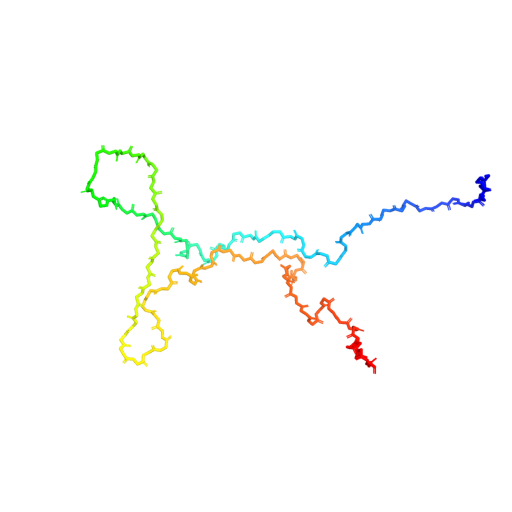A 1 86 ? -7.753 5.305 22.612 1.00 78.25 86 SER A O 1
ATOM 659 N N . GLY A 1 87 ? -6.227 5.605 20.999 1.00 77.38 87 GLY A N 1
ATOM 660 C CA . GLY A 1 87 ? -5.440 4.399 21.292 1.00 77.38 87 GLY A CA 1
ATOM 661 C C . GLY A 1 87 ? -5.993 3.093 20.710 1.00 77.38 87 GLY A C 1
ATOM 662 O O . GLY A 1 87 ? -5.364 2.052 20.877 1.00 77.38 87 GLY A O 1
ATOM 663 N N . THR A 1 88 ? -7.124 3.131 19.995 1.00 81.75 88 THR A N 1
ATOM 664 C CA . THR A 1 88 ? -7.665 1.976 19.261 1.00 81.75 88 THR A CA 1
ATOM 665 C C . THR A 1 88 ? -7.571 2.212 17.753 1.00 81.75 88 THR A C 1
ATOM 667 O O . THR A 1 88 ? -7.884 3.296 17.260 1.00 81.75 88 THR A O 1
ATOM 670 N N . GLU A 1 89 ? -7.126 1.204 17.002 1.00 85.12 89 GLU A N 1
ATOM 671 C CA . GLU A 1 89 ? -7.143 1.252 15.538 1.00 85.12 89 GLU A CA 1
ATOM 672 C C . GLU A 1 89 ? -8.565 1.064 15.007 1.00 85.12 89 GLU A C 1
ATOM 674 O O . GLU A 1 89 ? -9.252 0.112 15.376 1.00 85.12 89 GLU A O 1
ATOM 679 N N . VAL A 1 90 ? -8.974 1.934 14.087 1.00 88.44 90 VAL A N 1
ATOM 680 C CA . VAL A 1 90 ? -10.238 1.811 13.358 1.00 88.44 90 VAL A CA 1
ATOM 681 C C . VAL A 1 90 ? -10.035 0.810 12.223 1.00 88.44 90 VAL A C 1
ATOM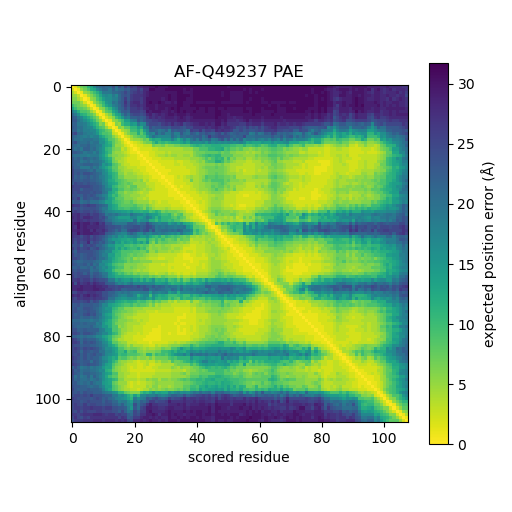 683 O O . VAL A 1 90 ? -9.547 1.130 11.132 1.00 88.44 90 VAL A O 1
ATOM 686 N N . LYS A 1 91 ? -10.334 -0.448 12.532 1.00 89.06 91 LYS A N 1
ATOM 687 C CA . LYS A 1 91 ? -10.253 -1.608 11.644 1.00 89.06 91 LYS A CA 1
ATOM 688 C C . LYS A 1 91 ? -11.346 -2.602 12.021 1.00 89.06 91 LYS A C 1
ATOM 690 O O . LYS A 1 91 ? -11.903 -2.517 13.108 1.00 89.06 91 LYS A O 1
ATOM 695 N N . LEU A 1 92 ? -11.616 -3.545 11.126 1.00 90.62 92 LEU A N 1
ATOM 696 C CA . LEU A 1 92 ? -12.505 -4.664 11.420 1.00 90.62 92 LEU A CA 1
ATOM 697 C C . LEU A 1 92 ? -11.778 -5.633 12.361 1.00 90.62 92 LEU A C 1
ATOM 699 O O . LEU A 1 92 ? -10.717 -6.157 12.014 1.00 90.62 92 LEU A O 1
ATOM 703 N N . ASP A 1 93 ? -12.333 -5.838 13.549 1.00 89.81 93 ASP A N 1
ATOM 704 C CA . ASP A 1 93 ? -11.810 -6.719 14.589 1.00 89.81 93 ASP A CA 1
ATOM 705 C C . ASP A 1 93 ? -12.964 -7.573 15.109 1.00 89.81 93 ASP A C 1
ATOM 707 O O . ASP A 1 93 ? -13.730 -7.155 15.975 1.00 89.81 93 ASP A O 1
ATOM 711 N N . ALA A 1 94 ? -13.084 -8.791 14.576 1.00 88.06 94 ALA A N 1
ATOM 712 C CA . ALA A 1 94 ? -14.220 -9.660 14.858 1.00 88.06 94 ALA A CA 1
ATOM 713 C C . ALA A 1 94 ? -14.390 -9.979 16.353 1.00 88.06 94 ALA A C 1
ATOM 715 O O . ALA A 1 94 ? -15.510 -10.206 16.806 1.00 88.06 94 ALA A O 1
ATOM 716 N N . GLN A 1 95 ? -13.303 -9.964 17.135 1.00 86.38 95 GLN A N 1
ATOM 717 C CA . GLN A 1 95 ? -13.383 -10.201 18.576 1.00 86.38 95 GLN A CA 1
ATOM 718 C C . GLN A 1 95 ? -14.052 -9.041 19.314 1.00 86.38 95 GLN A C 1
ATOM 720 O O . GLN A 1 95 ? -14.666 -9.265 20.351 1.00 86.38 95 GLN A O 1
ATOM 725 N N . LYS A 1 96 ? -13.929 -7.813 18.799 1.00 84.38 96 LYS A N 1
ATOM 726 C CA . LYS A 1 96 ? -14.523 -6.607 19.389 1.00 84.38 96 LYS A CA 1
ATOM 727 C C . LYS A 1 96 ? -15.877 -6.279 18.775 1.00 84.38 96 LYS A C 1
ATOM 729 O O . LYS A 1 96 ? -16.807 -5.959 19.507 1.00 84.38 96 LYS A O 1
ATOM 734 N N . ASP A 1 97 ? -15.984 -6.384 17.454 1.00 85.31 97 ASP A N 1
ATOM 735 C CA . ASP A 1 97 ? -17.174 -6.004 16.693 1.00 85.31 97 ASP A CA 1
ATOM 736 C C . ASP A 1 97 ? -18.357 -6.961 16.942 1.00 85.31 97 ASP A C 1
ATOM 738 O O . ASP A 1 97 ? -19.508 -6.536 16.844 1.00 85.31 97 ASP A O 1
ATOM 742 N N . PHE A 1 98 ? -18.086 -8.220 17.319 1.00 85.25 98 PHE A N 1
ATOM 743 C CA . PHE A 1 98 ? -19.100 -9.258 17.572 1.00 85.25 98 PHE A CA 1
ATOM 744 C C . PHE A 1 98 ? -19.043 -9.846 18.995 1.00 85.25 98 PHE A C 1
ATOM 746 O O . PHE A 1 98 ? -19.549 -10.942 19.248 1.00 85.25 98 PHE A O 1
ATOM 753 N N . ALA A 1 99 ? -18.423 -9.144 19.951 1.00 78.31 99 ALA A N 1
ATOM 754 C CA . ALA A 1 99 ? -18.344 -9.602 21.338 1.00 78.31 99 ALA A CA 1
ATOM 755 C C . ALA A 1 99 ? -19.753 -9.783 21.941 1.00 78.31 99 ALA A C 1
ATOM 757 O O . ALA A 1 99 ? -20.450 -8.808 22.216 1.00 78.31 99 ALA A O 1
ATOM 758 N N . GLY A 1 100 ? -20.164 -11.034 22.169 1.00 65.31 100 GLY A N 1
ATOM 759 C CA . GLY A 1 100 ? -21.462 -11.377 22.765 1.00 65.31 100 GLY A CA 1
ATOM 760 C C . GLY A 1 100 ? -22.519 -11.896 21.785 1.00 65.31 100 GLY A C 1
ATOM 761 O O . GLY A 1 100 ? -23.593 -12.296 22.232 1.00 65.31 100 GLY A O 1
ATOM 762 N N . GLU A 1 101 ? -22.224 -11.968 20.485 1.00 62.75 101 GLU A N 1
ATOM 763 C CA . GLU A 1 101 ? -23.083 -12.667 19.526 1.00 62.75 101 GLU A CA 1
ATOM 764 C C . GLU A 1 101 ? -22.804 -14.179 19.623 1.00 62.75 101 GLU A C 1
ATOM 766 O O . GLU A 1 101 ? -21.765 -14.684 19.197 1.00 62.75 101 GLU A O 1
ATOM 771 N N . LYS A 1 102 ? -23.710 -14.922 20.273 1.00 58.97 102 LYS A N 1
ATOM 772 C CA . LYS A 1 102 ? -23.703 -16.392 20.225 1.00 58.97 102 LYS A CA 1
ATOM 773 C C . LYS A 1 102 ? -23.909 -16.797 18.760 1.00 58.97 102 LYS A C 1
ATOM 775 O O . LYS A 1 102 ? -24.786 -16.211 18.129 1.00 58.97 102 LYS A O 1
ATOM 780 N N . PRO A 1 103 ? -23.175 -17.784 18.214 1.00 58.16 103 PRO A N 1
ATOM 781 C CA . PRO A 1 103 ? -23.485 -18.287 16.884 1.00 58.16 103 PRO A CA 1
ATOM 782 C C . PRO A 1 103 ? -24.920 -18.815 16.915 1.00 58.16 103 PRO A C 1
ATOM 784 O O . PRO A 1 103 ? -25.201 -19.800 17.601 1.00 58.16 103 PRO A O 1
ATOM 787 N N . GLU A 1 104 ? -25.842 -18.142 16.226 1.00 55.25 104 GLU A N 1
ATOM 788 C CA . GLU A 1 104 ? -27.161 -18.701 15.969 1.00 55.25 104 GLU A CA 1
ATOM 789 C C . GLU A 1 104 ? -26.952 -19.897 15.043 1.00 55.25 104 GLU A C 1
ATOM 791 O O . GLU A 1 104 ? -26.813 -19.775 13.827 1.00 55.25 104 GLU A O 1
ATOM 796 N N . SER A 1 105 ? -26.851 -21.085 15.638 1.00 50.59 105 SER A N 1
ATOM 797 C CA . SER A 1 105 ? -27.038 -22.323 14.908 1.00 50.59 105 SER A CA 1
ATOM 798 C C . SER A 1 105 ? -28.470 -22.303 14.376 1.00 50.59 105 SER A C 1
ATOM 800 O O . SER A 1 105 ? -29.407 -22.613 15.112 1.00 50.59 105 SER A O 1
ATOM 802 N N . HIS A 1 106 ? -28.647 -21.910 13.115 1.00 48.69 106 HIS A N 1
ATOM 803 C CA . HIS A 1 106 ? -29.850 -22.236 12.363 1.00 48.69 106 HIS A CA 1
ATOM 804 C C . HIS A 1 106 ? -29.965 -23.765 12.319 1.00 48.69 106 HIS A C 1
ATOM 806 O O . HIS A 1 106 ? -29.295 -24.440 11.539 1.00 48.69 106 HIS A O 1
ATOM 812 N N . VAL A 1 107 ? -30.773 -24.308 13.228 1.00 41.41 107 VAL A N 1
ATOM 813 C CA . VAL A 1 107 ? -31.292 -25.670 13.145 1.00 41.41 107 VAL A CA 1
ATOM 814 C C . VAL A 1 107 ? -32.387 -25.620 12.082 1.00 41.41 107 VAL A C 1
ATOM 816 O O . VAL A 1 107 ? -33.364 -24.891 12.255 1.00 41.41 107 VAL A O 1
ATOM 819 N N . ASN A 1 108 ? -32.156 -26.315 10.964 1.00 43.12 108 ASN A N 1
ATOM 820 C CA . ASN A 1 108 ? -33.192 -26.611 9.968 1.00 43.12 108 ASN A CA 1
ATOM 821 C C . ASN A 1 108 ? -34.232 -27.572 10.546 1.00 43.12 108 ASN A C 1
ATOM 823 O O . ASN A 1 108 ? -33.818 -28.477 11.308 1.00 43.12 108 ASN A O 1
#

Sequence (108 aa):
GCSQREFGSGSNWFFWSHPKLQKDSPMKDSSKQGEKLSETTASSMSGMATSPRKALKIEVEKGSSGSDTLTKSDFAKKPLKHKENSGTEVKLDAQKDFAGEKPESHVN

Secondary structure (DSSP, 8-state):
--------S-------S-SS---PPPEE-GGGGGGSPPBPS-----SS---S--PBP--EEE-STT-SSEEEEGGG---EEPPEETTEE-S--HHHHTTT--------

Organism: Mycoplasmoides genitalium (NCBI:txid2097)

Nearest PDB structures (foldseek):
  6rut-assembly2_D  TM=8.968E-01  e=2.618E-07  Mycoplasmoides genitalium G37

Mean predicted aligned error: 13.05 Å

pLDDT: mean 79.15, std 18.28, range [34.75, 96.56]

Radius of gyration: 26.38 Å; Cα contacts (8 Å, |Δi|>4): 83; chains: 1; bounding box: 75×44×60 Å